Protein AF-0000000077169445 (afdb_homodimer)

Nearest PDB structures (foldseek):
  3zpv-assembly1_B  TM=7.182E-01  e=2.952E+00  Drosophila melanogaster
  5zkt-assembly1_A  TM=6.335E-01  e=4.683E+00  Oryza sativa Japonica Group
  7vp2-assembly1_B  TM=6.249E-01  e=5.462E+00  Arabidopsis thaliana
  7vp5-assembly1_B  TM=6.529E-01  e=5.899E+00  Arabidopsis thaliana
  3zpv-assembly1_B  TM=7.191E-01  e=3.119E+00  Drosophila melanogaster

Structure (mmCIF, N/CA/C/O backbone):
data_AF-0000000077169445-model_v1
#
loop_
_entity.id
_entity.type
_entity.pdbx_description
1 polymer 'Gsl0168 protein'
#
loop_
_atom_site.group_PDB
_atom_site.id
_atom_site.type_symbol
_atom_site.label_atom_id
_atom_site.label_alt_id
_atom_site.label_comp_id
_atom_site.label_asym_id
_atom_site.label_entity_id
_atom_site.label_seq_id
_atom_site.pdbx_PDB_ins_code
_atom_site.Cartn_x
_atom_site.Cartn_y
_atom_site.Cartn_z
_atom_site.occupancy
_atom_site.B_iso_or_equiv
_atom_site.auth_seq_id
_atom_site.auth_comp_id
_atom_site.auth_asym_id
_atom_site.auth_atom_id
_atom_site.pdbx_PDB_model_num
ATOM 1 N N . MET A 1 1 ? -7.648 -22.078 14.523 1 74.25 1 MET A N 1
ATOM 2 C CA . MET A 1 1 ? -7.141 -21.203 13.477 1 74.25 1 MET A CA 1
ATOM 3 C C . MET A 1 1 ? -7.703 -21.594 12.117 1 74.25 1 MET A C 1
ATOM 5 O O . MET A 1 1 ? -7.809 -22.781 11.797 1 74.25 1 MET A O 1
ATOM 9 N N . ARG A 1 2 ? -8.398 -20.625 11.5 1 84.62 2 ARG A N 1
ATOM 10 C CA . ARG A 1 2 ? -8.961 -20.953 10.195 1 84.62 2 ARG A CA 1
ATOM 11 C C . ARG A 1 2 ? -7.867 -21.312 9.195 1 84.62 2 ARG A C 1
ATOM 13 O O . ARG A 1 2 ? -6.797 -20.703 9.203 1 84.62 2 ARG A O 1
ATOM 20 N N . PRO A 1 3 ? -8.055 -22.344 8.461 1 90.94 3 PRO A N 1
ATOM 21 C CA . PRO A 1 3 ? -7.031 -22.859 7.547 1 90.94 3 PRO A CA 1
ATOM 22 C C . PRO A 1 3 ? -6.699 -21.891 6.418 1 90.94 3 PRO A C 1
ATOM 24 O O . PRO A 1 3 ? -7.547 -21.078 6.027 1 90.94 3 PRO A O 1
ATOM 27 N N . ALA A 1 4 ? -5.496 -22.094 5.898 1 93.69 4 ALA A N 1
ATOM 28 C CA . ALA A 1 4 ? -5.078 -21.344 4.719 1 93.69 4 ALA A CA 1
ATOM 29 C C . ALA A 1 4 ? -5.871 -21.766 3.484 1 93.69 4 ALA A C 1
ATOM 31 O O . ALA A 1 4 ? -6.387 -22.891 3.428 1 93.69 4 ALA A O 1
ATOM 32 N N . GLU A 1 5 ? -6.051 -20.844 2.578 1 97.25 5 GLU A N 1
ATOM 33 C CA . GLU A 1 5 ? -6.797 -21.094 1.347 1 97.25 5 GLU A CA 1
ATOM 34 C C . GLU A 1 5 ? -5.91 -20.906 0.119 1 97.25 5 GLU A C 1
ATOM 36 O O . GLU A 1 5 ? -5.07 -20 0.088 1 97.25 5 GLU A O 1
ATOM 41 N N . LYS A 1 6 ? -6.102 -21.75 -0.857 1 97.75 6 LYS A N 1
ATOM 42 C CA . LYS A 1 6 ? -5.379 -21.656 -2.121 1 97.75 6 LYS A CA 1
ATOM 43 C C . LYS A 1 6 ? -6.219 -20.938 -3.178 1 97.75 6 LYS A C 1
ATOM 45 O O . LYS A 1 6 ? -7.406 -21.234 -3.334 1 97.75 6 LYS A O 1
ATOM 50 N N . LEU A 1 7 ? -5.609 -19.922 -3.822 1 97 7 LEU A N 1
ATOM 51 C CA . LEU A 1 7 ? -6.281 -19.172 -4.879 1 97 7 LEU A CA 1
ATOM 52 C C . LEU A 1 7 ? -5.438 -19.156 -6.152 1 97 7 LEU A C 1
ATOM 54 O O . LEU A 1 7 ? -4.211 -19.047 -6.086 1 97 7 LEU A O 1
ATOM 58 N N . SER A 1 8 ? -6.137 -19.297 -7.27 1 97.94 8 SER A N 1
ATOM 59 C CA . SER A 1 8 ? -5.5 -19.109 -8.57 1 97.94 8 SER A CA 1
ATOM 60 C C . SER A 1 8 ? -5.781 -17.703 -9.117 1 97.94 8 SER A C 1
ATOM 62 O O . SER A 1 8 ? -6.938 -17.281 -9.188 1 97.94 8 SER A O 1
ATOM 64 N N . ILE A 1 9 ? -4.621 -17.031 -9.492 1 98.44 9 ILE A N 1
ATOM 65 C CA . ILE A 1 9 ? -4.805 -15.664 -9.961 1 98.44 9 ILE A CA 1
ATOM 66 C C . ILE A 1 9 ? -4.094 -15.484 -11.305 1 98.44 9 ILE A C 1
ATOM 68 O O . ILE A 1 9 ? -3.139 -16.203 -11.609 1 98.44 9 ILE A O 1
ATOM 72 N N . THR A 1 10 ? -4.66 -14.562 -12.047 1 98.5 10 THR A N 1
ATOM 73 C CA . THR A 1 10 ? -4.059 -14.172 -13.32 1 98.5 10 THR A CA 1
ATOM 74 C C . THR A 1 10 ? -3.445 -12.773 -13.219 1 98.5 10 THR A C 1
ATOM 76 O O . THR A 1 10 ? -4.109 -11.828 -12.797 1 98.5 10 THR A O 1
ATOM 79 N N . LEU A 1 11 ? -2.129 -12.727 -13.648 1 98.56 11 LEU A N 1
ATOM 80 C CA . LEU A 1 11 ? -1.399 -11.461 -13.562 1 98.56 11 LEU A CA 1
ATOM 81 C C . LEU A 1 11 ? -0.861 -11.047 -14.93 1 98.56 11 LEU A C 1
ATOM 83 O O . LEU A 1 11 ? -0.402 -11.898 -15.703 1 98.56 11 LEU A O 1
ATOM 87 N N . PRO A 1 12 ? -0.878 -9.703 -15.164 1 98.19 12 PRO A N 1
ATOM 88 C CA . PRO A 1 12 ? -0.085 -9.25 -16.312 1 98.19 12 PRO A CA 1
ATOM 89 C C . PRO A 1 12 ? 1.396 -9.594 -16.172 1 98.19 12 PRO A C 1
ATOM 91 O O . PRO A 1 12 ? 1.913 -9.695 -15.062 1 98.19 12 PRO A O 1
ATOM 94 N N . SER A 1 13 ? 2.074 -9.633 -17.266 1 97.44 13 SER A N 1
ATOM 95 C CA . SER A 1 13 ? 3.463 -10.078 -17.312 1 97.44 13 SER A CA 1
ATOM 96 C C . SER A 1 13 ? 4.363 -9.195 -16.453 1 97.44 13 SER A C 1
ATOM 98 O O . SER A 1 13 ? 5.285 -9.688 -15.805 1 97.44 13 SER A O 1
ATOM 100 N N . GLU A 1 14 ? 4.09 -7.914 -16.469 1 97.06 14 GLU A N 1
ATOM 101 C CA . GLU A 1 14 ? 4.91 -6.977 -15.703 1 97.06 14 GLU A CA 1
ATOM 102 C C . GLU A 1 14 ? 4.84 -7.27 -14.203 1 97.06 14 GLU A C 1
ATOM 104 O O . GLU A 1 14 ? 5.863 -7.246 -13.516 1 97.06 14 GLU A O 1
ATOM 109 N N . MET A 1 15 ? 3.688 -7.621 -13.75 1 98.5 15 MET A N 1
ATOM 110 C CA . MET A 1 15 ? 3.508 -7.922 -12.328 1 98.5 15 MET A CA 1
ATOM 111 C C . MET A 1 15 ? 4.121 -9.273 -11.977 1 98.5 15 MET A C 1
ATOM 113 O O . MET A 1 15 ? 4.73 -9.422 -10.922 1 98.5 15 MET A O 1
ATOM 117 N N . ALA A 1 16 ? 3.955 -10.219 -12.883 1 98.38 16 ALA A N 1
ATOM 118 C CA . ALA A 1 16 ? 4.566 -11.531 -12.672 1 98.38 16 ALA A CA 1
ATOM 119 C C . ALA A 1 16 ? 6.086 -11.422 -12.617 1 98.38 16 ALA A C 1
ATOM 121 O O . ALA A 1 16 ? 6.73 -12.062 -11.781 1 98.38 16 ALA A O 1
ATOM 122 N N . ASP A 1 17 ? 6.613 -10.57 -13.484 1 97.88 17 ASP A N 1
ATOM 123 C CA . ASP A 1 17 ? 8.055 -10.352 -13.516 1 97.88 17 ASP A CA 1
ATOM 124 C C . ASP A 1 17 ? 8.539 -9.695 -12.219 1 97.88 17 ASP A C 1
ATOM 126 O O . ASP A 1 17 ? 9.594 -10.055 -11.695 1 97.88 17 ASP A O 1
ATOM 130 N N . PHE A 1 18 ? 7.754 -8.742 -11.789 1 98.44 18 PHE A N 1
ATOM 131 C CA . PHE A 1 18 ? 8.062 -8.07 -10.531 1 98.44 18 PHE A CA 1
ATOM 132 C C . PHE A 1 18 ? 8.156 -9.078 -9.391 1 98.44 18 PHE A C 1
ATOM 134 O O . PHE A 1 18 ? 9.141 -9.094 -8.648 1 98.44 18 PHE A O 1
ATOM 141 N N . ILE A 1 19 ? 7.211 -10 -9.273 1 98.69 19 ILE A N 1
ATOM 142 C CA . ILE A 1 19 ? 7.184 -11.031 -8.234 1 98.69 19 ILE A CA 1
ATOM 143 C C . ILE A 1 19 ? 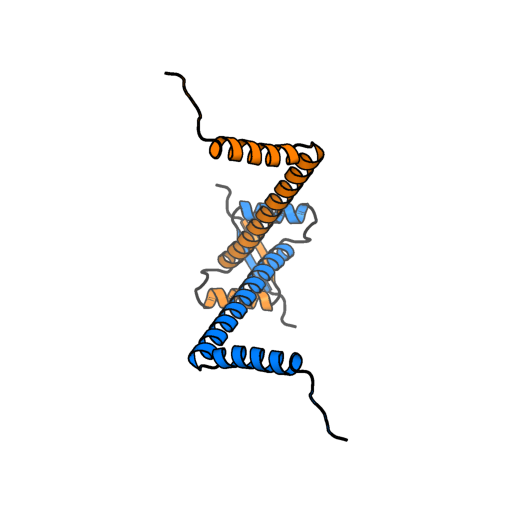8.383 -11.961 -8.398 1 98.69 19 ILE A C 1
ATOM 145 O O . ILE A 1 19 ? 9.094 -12.234 -7.43 1 98.69 19 ILE A O 1
ATOM 149 N N . ARG A 1 20 ? 8.641 -12.383 -9.625 1 98 20 ARG A N 1
ATOM 150 C CA . ARG A 1 20 ? 9.742 -13.297 -9.906 1 98 20 ARG A CA 1
ATOM 151 C C . ARG A 1 20 ? 11.078 -12.688 -9.484 1 98 20 ARG A C 1
ATOM 153 O O . ARG A 1 20 ? 11.906 -13.367 -8.867 1 98 20 ARG A O 1
ATOM 160 N N . GLN A 1 21 ? 11.242 -11.461 -9.828 1 98.06 21 GLN A N 1
ATOM 161 C CA . GLN A 1 21 ? 12.477 -10.766 -9.477 1 98.06 21 GLN A CA 1
ATOM 162 C C . GLN A 1 21 ? 12.68 -10.727 -7.965 1 98.06 21 GLN A C 1
ATOM 164 O O . GLN A 1 21 ? 13.789 -10.945 -7.473 1 98.06 21 GLN A O 1
ATOM 169 N N . LYS A 1 22 ? 11.633 -10.484 -7.246 1 98.06 22 LYS A N 1
ATOM 170 C CA . LYS A 1 22 ? 11.695 -10.391 -5.793 1 98.06 22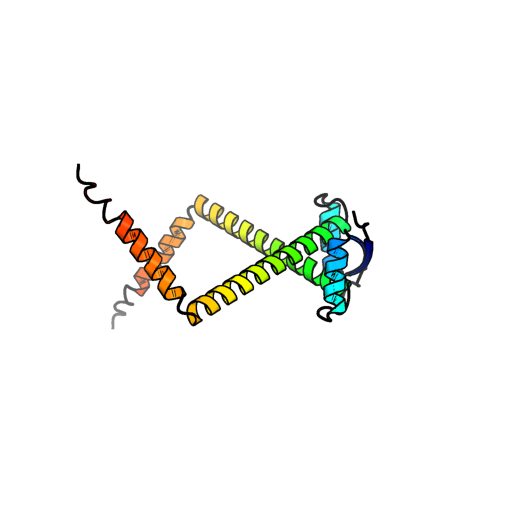 LYS A CA 1
ATOM 171 C C . LYS A 1 22 ? 11.984 -11.75 -5.164 1 98.06 22 LYS A C 1
ATOM 173 O O . LYS A 1 22 ? 12.711 -11.844 -4.172 1 98.06 22 LYS A O 1
ATOM 178 N N . VAL A 1 23 ? 11.461 -12.812 -5.719 1 98.31 23 VAL A N 1
ATOM 179 C CA . VAL A 1 23 ? 11.672 -14.164 -5.211 1 98.31 23 VAL A CA 1
ATOM 180 C C . VAL A 1 23 ? 13.078 -14.641 -5.566 1 98.31 23 VAL A C 1
ATOM 182 O O . VAL A 1 23 ? 13.797 -15.172 -4.715 1 98.31 23 VAL A O 1
ATOM 185 N N . ASP A 1 24 ? 13.5 -14.336 -6.832 1 98 24 ASP A N 1
ATOM 186 C CA . ASP A 1 24 ? 14.812 -14.75 -7.309 1 98 24 ASP A CA 1
ATOM 187 C C . ASP A 1 24 ? 15.93 -14.055 -6.531 1 98 24 ASP A C 1
ATOM 189 O O .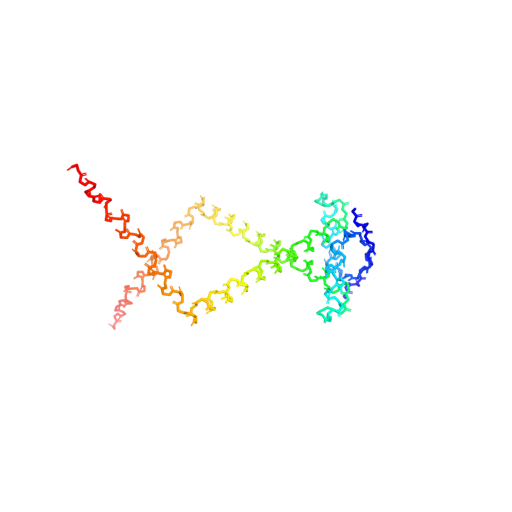 ASP A 1 24 ? 17 -14.617 -6.328 1 98 24 ASP A O 1
ATOM 193 N N . SER A 1 25 ? 15.633 -12.867 -6.102 1 97.31 25 SER A N 1
ATOM 194 C CA . SER A 1 25 ? 16.625 -12.109 -5.348 1 97.31 25 SER A CA 1
ATOM 195 C C . SER A 1 25 ? 16.734 -12.617 -3.916 1 97.31 25 SER A C 1
ATOM 197 O O . SER A 1 25 ? 17.688 -12.273 -3.203 1 97.31 25 SER A O 1
ATOM 199 N N . GLY A 1 26 ? 15.75 -13.391 -3.484 1 97.62 26 GLY A N 1
ATOM 200 C CA . GLY A 1 26 ? 15.734 -13.914 -2.127 1 97.62 26 GLY A CA 1
ATOM 201 C C . GLY A 1 26 ? 15.047 -12.992 -1.14 1 97.62 26 GLY A C 1
ATOM 202 O O . GLY A 1 26 ? 14.992 -13.281 0.057 1 97.62 26 GLY A O 1
ATOM 203 N N . LEU A 1 27 ? 14.453 -11.875 -1.605 1 96.75 27 LEU A N 1
ATOM 204 C CA . LEU A 1 27 ? 13.758 -10.938 -0.727 1 96.75 27 LEU A CA 1
ATOM 205 C C . LEU A 1 27 ? 12.484 -11.562 -0.17 1 96.75 27 LEU A C 1
ATOM 207 O O . LEU A 1 27 ? 12.078 -11.258 0.953 1 96.75 27 LEU A O 1
ATOM 211 N N . TYR A 1 28 ? 11.914 -12.406 -0.983 1 98.25 28 TYR A N 1
ATOM 212 C CA . TYR A 1 28 ? 10.75 -13.188 -0.573 1 98.25 28 TYR A CA 1
ATOM 213 C C . TYR A 1 28 ? 10.969 -14.664 -0.85 1 98.25 28 TYR A C 1
ATOM 215 O O . TYR A 1 28 ? 11.594 -15.039 -1.844 1 98.25 28 TYR A O 1
ATOM 223 N N . ALA A 1 29 ? 10.43 -15.5 -0.077 1 98 29 ALA A N 1
ATOM 224 C CA . ALA A 1 29 ? 10.633 -16.938 -0.181 1 98 29 ALA A CA 1
ATOM 225 C C . ALA A 1 29 ? 9.727 -17.547 -1.248 1 98 29 ALA A C 1
ATOM 227 O O . ALA A 1 29 ? 9.969 -18.656 -1.721 1 98 29 ALA A O 1
ATOM 228 N N . SER A 1 30 ? 8.57 -16.797 -1.548 1 98.25 30 SER A N 1
ATOM 229 C CA . SER A 1 30 ? 7.605 -17.391 -2.471 1 98.25 30 SER A CA 1
ATOM 230 C C . SER A 1 30 ? 6.711 -16.328 -3.09 1 98.25 30 SER A C 1
ATOM 232 O O . SER A 1 30 ? 6.641 -15.203 -2.592 1 98.25 30 SER A O 1
ATOM 234 N N . ASN A 1 31 ? 6.02 -16.672 -4.059 1 98 31 ASN A N 1
ATOM 235 C CA . ASN A 1 31 ? 4.992 -15.836 -4.672 1 98 31 ASN A CA 1
ATOM 236 C C . ASN A 1 31 ? 3.898 -15.469 -3.674 1 98 31 ASN A C 1
ATOM 238 O O . ASN A 1 31 ? 3.447 -14.32 -3.635 1 98 31 ASN A O 1
ATOM 242 N N . SER A 1 32 ? 3.553 -16.422 -2.859 1 98.62 32 SER A N 1
ATOM 243 C CA . SER A 1 32 ? 2.518 -16.188 -1.857 1 98.62 32 SER A CA 1
ATOM 244 C C . SER A 1 32 ? 2.967 -15.156 -0.829 1 98.62 32 SER A C 1
ATOM 246 O O . SER A 1 32 ? 2.168 -14.328 -0.381 1 98.62 32 SER A O 1
ATOM 248 N N . GLU A 1 33 ? 4.223 -15.18 -0.538 1 98.69 33 GLU A N 1
ATOM 249 C CA . GLU A 1 33 ? 4.738 -14.273 0.481 1 98.69 33 GLU A CA 1
ATOM 250 C C . GLU A 1 33 ? 4.641 -12.82 0.024 1 98.69 33 GLU A C 1
ATOM 252 O O . GLU A 1 33 ? 4.18 -11.953 0.775 1 98.69 33 GLU A O 1
ATOM 257 N N . ILE A 1 34 ? 5 -12.57 -1.13 1 98.75 34 ILE A N 1
ATOM 258 C CA . ILE A 1 34 ? 4.973 -11.203 -1.638 1 98.75 34 ILE A CA 1
ATOM 259 C C . ILE A 1 34 ? 3.525 -10.75 -1.812 1 98.75 34 ILE A C 1
ATOM 261 O O . ILE A 1 34 ? 3.191 -9.602 -1.514 1 98.75 34 ILE A O 1
ATOM 265 N N . ILE A 1 35 ? 2.615 -11.57 -2.252 1 98.81 35 ILE A N 1
ATOM 266 C CA . ILE A 1 35 ? 1.211 -11.227 -2.445 1 98.81 35 ILE A CA 1
ATOM 267 C C . ILE A 1 35 ? 0.552 -10.961 -1.093 1 98.81 35 ILE A C 1
ATOM 269 O O . ILE A 1 35 ? -0.244 -10.031 -0.953 1 98.81 35 ILE A O 1
ATOM 273 N N . ARG A 1 36 ? 0.951 -11.789 -0.085 1 98.81 36 ARG A N 1
ATOM 274 C CA . ARG A 1 36 ? 0.44 -11.539 1.259 1 98.81 36 ARG A CA 1
ATOM 275 C C . ARG A 1 36 ? 0.888 -10.172 1.771 1 98.81 36 ARG A C 1
ATOM 277 O O . ARG A 1 36 ? 0.114 -9.461 2.412 1 98.81 36 ARG A O 1
ATOM 284 N N . GLU A 1 37 ? 2.064 -9.797 1.42 1 98.81 37 GLU A N 1
ATOM 285 C CA . GLU A 1 37 ? 2.551 -8.477 1.825 1 98.81 37 GLU A CA 1
ATOM 286 C C . GLU A 1 37 ? 1.789 -7.363 1.114 1 98.81 37 GLU A C 1
ATOM 288 O O . GLU A 1 37 ? 1.417 -6.367 1.735 1 98.81 37 GLU A O 1
ATOM 293 N N . ALA A 1 38 ? 1.543 -7.527 -0.151 1 98.88 38 ALA A N 1
ATOM 294 C CA . ALA A 1 38 ? 0.779 -6.535 -0.907 1 98.88 38 ALA A CA 1
ATOM 295 C C . ALA A 1 38 ? -0.627 -6.375 -0.336 1 98.88 38 ALA A C 1
ATOM 297 O O . ALA A 1 38 ? -1.105 -5.254 -0.153 1 98.88 38 ALA A O 1
ATOM 298 N N . LEU A 1 39 ? -1.216 -7.504 0.013 1 98.88 39 LEU A N 1
ATOM 299 C CA . LEU A 1 39 ? -2.568 -7.488 0.559 1 98.88 39 LEU A CA 1
ATOM 300 C C . LEU A 1 39 ? -2.584 -6.879 1.956 1 98.88 39 LEU A C 1
ATOM 302 O O . LEU A 1 39 ? -3.512 -6.148 2.311 1 98.88 39 LEU A O 1
ATOM 306 N N . ARG A 1 40 ? -1.582 -7.211 2.721 1 98.69 40 ARG A N 1
ATOM 307 C CA . ARG A 1 40 ? -1.481 -6.602 4.043 1 98.69 40 ARG A CA 1
ATOM 308 C C . ARG A 1 40 ? -1.402 -5.082 3.943 1 98.69 40 ARG A C 1
ATOM 310 O O . ARG A 1 40 ? -2.076 -4.371 4.691 1 98.69 40 ARG A O 1
ATOM 317 N N . GLY A 1 41 ? -0.635 -4.664 3.016 1 98.56 41 GLY A N 1
ATOM 318 C CA . GLY A 1 41 ? -0.557 -3.229 2.789 1 98.56 41 GLY A CA 1
ATOM 319 C C . GLY A 1 41 ? -1.887 -2.611 2.396 1 98.56 41 GLY A C 1
ATOM 320 O O . GLY A 1 41 ? -2.256 -1.548 2.898 1 98.56 41 GLY A O 1
ATOM 321 N N . MET A 1 42 ? -2.596 -3.217 1.542 1 98.69 42 MET A N 1
ATOM 322 C CA . MET A 1 42 ? -3.91 -2.742 1.121 1 98.69 42 MET A CA 1
ATOM 323 C C . MET A 1 42 ? -4.879 -2.707 2.297 1 98.69 42 MET A C 1
ATOM 325 O O . MET A 1 42 ? -5.602 -1.726 2.486 1 98.69 42 MET A O 1
ATOM 329 N N . MET A 1 43 ? -4.879 -3.762 3.092 1 98.62 43 MET A N 1
ATOM 330 C CA . MET A 1 43 ? -5.77 -3.859 4.242 1 98.62 43 MET A CA 1
ATOM 331 C C . MET A 1 43 ? -5.449 -2.785 5.277 1 98.62 43 MET A C 1
ATOM 333 O O . MET A 1 43 ? -6.355 -2.172 5.844 1 98.62 43 MET A O 1
ATOM 337 N N . GLU A 1 44 ? -4.207 -2.572 5.504 1 98.06 44 GLU A N 1
ATOM 338 C CA . GLU A 1 44 ? -3.785 -1.547 6.449 1 98.06 44 GLU A CA 1
ATOM 339 C C . GLU A 1 44 ? -4.215 -0.157 5.988 1 98.06 44 GLU A C 1
ATOM 341 O O . GLU A 1 44 ? -4.703 0.646 6.785 1 98.06 44 GLU A O 1
ATOM 346 N N . ARG A 1 45 ? -4.051 0.112 4.734 1 97.12 45 ARG A N 1
ATOM 347 C CA . ARG A 1 45 ? -4.461 1.398 4.18 1 97.12 45 ARG A CA 1
ATOM 348 C C . ARG A 1 45 ? -5.965 1.603 4.324 1 97.12 45 ARG A C 1
ATOM 350 O O . ARG A 1 45 ? -6.414 2.684 4.715 1 97.12 45 ARG A O 1
ATOM 357 N N . GLU A 1 46 ? -6.695 0.588 4.008 1 96.94 46 GLU A N 1
ATOM 358 C CA . GLU A 1 46 ? -8.148 0.681 4.141 1 96.94 46 GLU A CA 1
ATOM 359 C C . GLU A 1 46 ? -8.555 0.954 5.586 1 96.94 46 GLU A C 1
ATOM 361 O O . GLU A 1 46 ? -9.445 1.765 5.844 1 96.94 46 GLU A O 1
ATOM 366 N N . ARG A 1 47 ? -7.926 0.32 6.516 1 97.5 47 ARG A N 1
ATOM 367 C CA . ARG A 1 47 ? -8.227 0.516 7.93 1 97.5 47 ARG A CA 1
ATOM 368 C C . ARG A 1 47 ? -7.91 1.943 8.367 1 97.5 47 ARG A C 1
ATOM 370 O O . ARG A 1 47 ? -8.68 2.559 9.102 1 97.5 47 ARG A O 1
ATOM 377 N N . ARG A 1 48 ? -6.793 2.445 7.883 1 97.5 48 ARG A N 1
ATOM 378 C CA . ARG A 1 48 ? -6.398 3.812 8.203 1 97.5 48 ARG A CA 1
ATOM 379 C C . ARG A 1 48 ? -7.414 4.816 7.672 1 97.5 48 ARG A C 1
ATOM 381 O O . ARG A 1 48 ? -7.785 5.762 8.367 1 97.5 48 ARG A O 1
ATOM 388 N N . LEU A 1 49 ? -7.852 4.605 6.441 1 96.69 49 LEU A N 1
ATOM 389 C CA . LEU A 1 49 ? -8.836 5.5 5.84 1 96.69 49 LEU A CA 1
ATOM 390 C C . LEU A 1 49 ? -10.156 5.445 6.594 1 96.69 49 LEU A C 1
ATOM 392 O O . LEU A 1 49 ? -10.805 6.473 6.793 1 96.69 49 LEU A O 1
ATOM 396 N N . GLU A 1 50 ? -10.523 4.27 7.008 1 96.38 50 GLU A N 1
ATOM 397 C CA . GLU A 1 50 ? -11.75 4.113 7.773 1 96.38 50 GLU A CA 1
ATOM 398 C C . GLU A 1 50 ? -11.664 4.836 9.117 1 96.38 50 GLU A C 1
ATOM 400 O O . GLU A 1 50 ? -12.633 5.457 9.555 1 96.38 50 GLU A O 1
ATOM 405 N N . ARG A 1 51 ? -10.539 4.688 9.695 1 97.25 51 ARG A N 1
ATOM 406 C CA . ARG A 1 51 ? -10.328 5.367 10.977 1 97.25 51 ARG A CA 1
ATOM 407 C C . ARG A 1 51 ? -10.398 6.879 10.805 1 97.25 51 ARG A C 1
ATOM 409 O O . ARG A 1 51 ? -10.977 7.578 11.641 1 97.25 51 ARG A O 1
ATOM 416 N N . LEU A 1 52 ? -9.844 7.375 9.758 1 96.5 52 LEU A N 1
ATOM 417 C CA . LEU A 1 52 ? -9.867 8.805 9.469 1 96.5 52 LEU A CA 1
ATOM 418 C C . LEU A 1 52 ? -11.289 9.273 9.188 1 96.5 52 LEU A C 1
ATOM 420 O O . LEU A 1 52 ? -11.711 10.32 9.68 1 96.5 52 LEU A O 1
ATOM 424 N N . ASP A 1 53 ? -11.961 8.516 8.398 1 96.06 53 ASP A N 1
ATOM 425 C CA . ASP A 1 53 ? -13.352 8.844 8.094 1 96.06 53 ASP A CA 1
ATOM 426 C C . ASP A 1 53 ? -14.195 8.891 9.367 1 96.06 53 ASP A C 1
ATOM 428 O O . ASP A 1 53 ? -15.008 9.805 9.539 1 96.06 53 ASP A O 1
ATOM 432 N N . THR A 1 54 ? -13.977 7.965 10.219 1 97.12 54 THR A N 1
ATOM 433 C CA . THR A 1 54 ? -14.711 7.895 11.477 1 97.12 54 THR A CA 1
ATOM 434 C C . THR A 1 54 ? -14.375 9.094 12.367 1 97.12 54 THR A C 1
ATOM 436 O O . THR A 1 54 ? -15.266 9.672 12.992 1 97.12 54 THR A O 1
ATOM 439 N N . ALA A 1 55 ? -13.086 9.438 12.375 1 94.06 55 ALA A N 1
ATOM 440 C CA . ALA A 1 55 ? -12.648 10.578 13.172 1 94.06 55 ALA A CA 1
ATOM 441 C C . ALA A 1 55 ? -13.266 11.875 12.664 1 94.06 55 ALA A C 1
ATOM 443 O O . ALA A 1 55 ? -13.703 12.719 13.453 1 94.06 55 ALA A O 1
ATOM 444 N N . ILE A 1 56 ? -13.281 11.977 11.375 1 93.75 56 ILE A N 1
ATOM 445 C CA . ILE A 1 56 ? -13.883 13.156 10.75 1 93.75 56 ILE A CA 1
ATOM 446 C C . ILE A 1 56 ? -15.367 13.211 11.078 1 93.75 56 ILE A C 1
ATOM 448 O O . ILE A 1 56 ? -15.883 14.258 11.469 1 93.75 56 ILE A O 1
ATOM 452 N N . ALA A 1 57 ? -16.109 12.141 10.938 1 94.31 57 ALA A N 1
ATOM 453 C CA . ALA A 1 57 ? -17.531 12.055 11.242 1 94.31 57 ALA A CA 1
ATOM 454 C C . ALA A 1 57 ? -17.812 12.422 12.695 1 94.31 57 ALA A C 1
ATOM 456 O O . ALA A 1 57 ? -18.75 13.156 12.992 1 94.31 57 ALA A O 1
ATOM 457 N N . ARG A 1 58 ? -16.938 11.961 13.539 1 93.25 58 ARG A N 1
ATOM 458 C CA . ARG A 1 58 ? -17.078 12.281 14.953 1 93.25 58 ARG A CA 1
ATOM 459 C C . ARG A 1 58 ? -16.844 13.766 15.211 1 93.25 58 ARG A C 1
ATOM 461 O O . ARG A 1 58 ? -17.578 14.391 15.977 1 93.25 58 ARG A O 1
ATOM 468 N N . GLY A 1 59 ? -15.867 14.273 14.641 1 87.12 59 GLY A N 1
ATOM 469 C CA . GLY A 1 59 ? -15.586 15.695 14.766 1 87.12 59 GLY A CA 1
ATOM 470 C C . GLY A 1 59 ? -16.719 16.578 14.273 1 87.12 59 GLY A C 1
ATOM 471 O O . GLY A 1 59 ? -17.094 17.547 14.93 1 87.12 59 GLY A O 1
ATOM 472 N N . LEU A 1 60 ? -17.25 16.234 13.141 1 90.94 60 LEU A N 1
ATOM 473 C CA . LEU A 1 60 ? -18.375 16.969 12.57 1 90.94 60 LEU A CA 1
ATOM 474 C C . LEU A 1 60 ? -19.609 16.859 13.469 1 90.94 60 LEU A C 1
ATOM 476 O O . LEU A 1 60 ? -20.297 17.859 13.695 1 90.94 60 LEU A O 1
ATOM 480 N N . ALA A 1 61 ? -19.891 15.68 13.969 1 91.38 61 ALA A N 1
ATOM 481 C CA . ALA A 1 61 ? -21 15.477 14.891 1 91.38 61 ALA A CA 1
ATOM 482 C C . ALA A 1 61 ? -20.828 16.297 16.156 1 91.38 61 ALA A C 1
ATOM 484 O O . ALA A 1 61 ? -21.781 16.891 16.672 1 91.38 61 ALA A O 1
ATOM 485 N N . ASP A 1 62 ? -19.594 16.328 16.625 1 87.69 62 ASP A N 1
ATOM 486 C CA . ASP A 1 62 ? -19.297 17.109 17.828 1 87.69 62 ASP A CA 1
ATOM 487 C C . ASP A 1 62 ? -19.469 18.609 17.578 1 87.69 62 ASP A C 1
ATOM 489 O O . ASP A 1 62 ? -19.984 19.328 18.422 1 87.69 62 ASP A O 1
ATOM 493 N N . ALA A 1 63 ? -19.094 19.109 16.438 1 87.19 63 ALA A N 1
ATOM 494 C CA . ALA A 1 63 ? -19.266 20.516 16.062 1 87.19 63 ALA A CA 1
ATOM 495 C C . ALA A 1 63 ? -20.734 20.875 15.945 1 87.19 63 ALA A C 1
ATOM 497 O O . ALA A 1 63 ? -21.156 21.938 16.438 1 87.19 63 ALA A O 1
ATOM 498 N N . GLU A 1 64 ? -21.469 20.047 15.344 1 89.69 64 GLU A N 1
ATOM 499 C CA . GLU A 1 64 ? -22.906 20.266 15.172 1 89.69 64 GLU A CA 1
ATOM 500 C C . GLU A 1 64 ? -23.625 20.281 16.516 1 89.69 64 GLU A C 1
ATOM 502 O O . GLU A 1 64 ? -24.578 21.031 16.703 1 89.69 64 GLU A O 1
ATOM 507 N N . ALA A 1 65 ? -23.125 19.531 17.391 1 89.75 65 ALA A N 1
ATOM 508 C CA . ALA A 1 65 ? -23.719 19.422 18.719 1 89.75 65 ALA A CA 1
ATOM 509 C C . ALA A 1 65 ? -23.203 20.516 19.641 1 89.75 65 ALA A C 1
ATOM 511 O O . ALA A 1 65 ? -23.641 20.641 20.781 1 89.75 65 ALA A O 1
ATOM 512 N N . GLY A 1 66 ? -22.391 21.453 19.109 1 79.75 66 GLY A N 1
ATOM 513 C CA . GLY A 1 66 ? -21.828 22.516 19.906 1 79.75 66 GLY A CA 1
ATOM 514 C C . GLY A 1 66 ? -20.766 22.062 20.875 1 79.75 66 GLY A C 1
ATOM 515 O O . GLY A 1 66 ? -20.422 22.766 21.828 1 79.75 66 GLY A O 1
ATOM 516 N N . ARG A 1 67 ? -20.453 20.906 20.75 1 71.62 67 ARG A N 1
ATOM 517 C CA . ARG A 1 67 ? -19.484 20.344 21.672 1 71.62 67 ARG A CA 1
ATOM 518 C C . ARG A 1 67 ? -18.062 20.734 21.297 1 71.62 67 ARG A C 1
ATOM 520 O O . ARG A 1 67 ? -17.141 20.672 22.125 1 71.62 67 ARG A O 1
ATOM 527 N N . VAL A 1 68 ? -17.875 21.156 20.078 1 65.25 68 VAL A N 1
ATOM 528 C CA . VAL A 1 68 ? -16.547 21.578 19.672 1 65.25 68 VAL A CA 1
ATOM 529 C C . VAL A 1 68 ? -16.156 22.844 20.438 1 65.25 68 VAL A C 1
ATOM 531 O O . VAL A 1 68 ? -14.992 23 20.844 1 65.25 68 VAL A O 1
ATOM 534 N N . GLN A 1 69 ? -17.078 23.75 20.656 1 62.97 69 GLN A N 1
ATOM 535 C CA . GLN A 1 69 ? -16.844 24.938 21.484 1 62.97 69 GLN A CA 1
ATOM 536 C C . GLN A 1 69 ? -16.469 24.547 22.906 1 62.97 69 GLN A C 1
ATOM 538 O O . GLN A 1 69 ? -15.648 25.219 23.547 1 62.97 69 GLN A O 1
ATOM 543 N N . ASP A 1 70 ? -17 23.484 23.203 1 60.16 70 ASP A N 1
ATOM 544 C CA . ASP A 1 70 ? -16.766 23.125 24.594 1 60.16 70 ASP A CA 1
ATOM 545 C C . ASP A 1 70 ? -15.359 22.578 24.797 1 60.16 70 ASP A C 1
ATOM 547 O O . ASP A 1 70 ? -14.727 22.859 25.828 1 60.16 70 ASP A O 1
ATOM 551 N N . ILE A 1 71 ? -14.852 22.047 23.766 1 61.41 71 ILE A N 1
ATOM 552 C CA . ILE A 1 71 ? -13.5 21.516 23.891 1 61.41 71 ILE A CA 1
ATOM 553 C C . ILE A 1 71 ? -12.5 22.672 23.906 1 61.41 71 ILE A C 1
ATOM 555 O O . ILE A 1 71 ? -11.547 22.672 24.688 1 61.41 71 ILE A O 1
ATOM 559 N N . ASP A 1 72 ? -12.695 23.547 23.078 1 60.44 72 ASP A N 1
ATOM 560 C CA . ASP A 1 72 ? -11.859 24.75 23.094 1 60.44 72 ASP A CA 1
ATOM 561 C C . ASP A 1 72 ? -12.023 25.516 24.406 1 60.44 72 ASP A C 1
ATOM 563 O O . ASP A 1 72 ? -11.055 26.016 24.969 1 60.44 72 ASP A O 1
ATOM 567 N N . GLN A 1 73 ? -13.195 25.547 24.812 1 62.34 73 GLN A N 1
ATOM 568 C CA . GLN A 1 73 ? -13.469 26.172 26.109 1 62.34 73 GLN A CA 1
ATOM 569 C C . GLN A 1 73 ? -12.859 25.359 27.234 1 62.34 73 GLN A C 1
ATOM 571 O O . GLN A 1 73 ? -12.289 25.922 28.172 1 62.34 73 GLN A O 1
ATOM 576 N N . MET A 1 74 ? -12.969 24.109 27.094 1 61.56 74 MET A N 1
ATOM 577 C CA . MET A 1 74 ? -12.383 23.281 28.125 1 61.56 74 MET A CA 1
ATOM 578 C C . MET A 1 74 ? -10.859 23.375 28.125 1 61.56 74 MET A C 1
ATOM 580 O O . MET A 1 74 ? -10.227 23.422 29.172 1 61.56 74 MET A O 1
ATOM 584 N N . ARG A 1 75 ? -10.359 23.438 26.969 1 62.66 75 ARG A N 1
ATOM 585 C CA . ARG A 1 75 ? -8.914 23.609 26.844 1 62.66 75 ARG A CA 1
ATOM 586 C C . ARG A 1 75 ? -8.477 24.969 27.391 1 62.66 75 ARG A C 1
ATOM 588 O O . ARG A 1 75 ? -7.48 25.062 28.109 1 62.66 75 ARG A O 1
ATOM 595 N N . THR A 1 76 ? -9.148 25.984 27.172 1 62.78 76 THR A N 1
ATOM 596 C CA . THR A 1 76 ? -8.898 27.312 27.703 1 62.78 76 THR A CA 1
ATOM 597 C C . THR A 1 76 ? -9.062 27.312 29.234 1 62.78 76 THR A C 1
ATOM 599 O O . THR A 1 76 ? -8.242 27.875 29.953 1 62.78 76 THR A O 1
ATOM 602 N N . GLU A 1 77 ? -10.078 26.703 29.75 1 60.62 77 GLU A N 1
ATOM 603 C CA . GLU A 1 77 ? -10.336 26.688 31.188 1 60.62 77 GLU A CA 1
ATOM 604 C C . GLU A 1 77 ? -9.273 25.875 31.938 1 60.62 77 GLU A C 1
ATOM 606 O O . GLU A 1 77 ? -8.844 26.266 33.031 1 60.62 77 GLU A O 1
ATOM 611 N N . LEU A 1 78 ? -8.836 24.906 31.297 1 64.25 78 LEU A N 1
ATOM 612 C CA . LEU A 1 78 ? -7.797 24.094 31.906 1 64.25 78 LEU A CA 1
ATOM 613 C C . LEU A 1 78 ? -6.453 24.812 31.875 1 64.25 78 LEU A C 1
ATOM 615 O O . LEU A 1 78 ? -5.699 24.75 32.844 1 64.25 78 LEU A O 1
ATOM 619 N N . ARG A 1 79 ? -6.215 25.438 30.812 1 61.59 79 ARG A N 1
ATOM 620 C CA . ARG A 1 79 ? -5.012 26.25 30.719 1 61.59 79 ARG A CA 1
ATOM 621 C C . ARG A 1 79 ? -5.035 27.391 31.734 1 61.59 79 ARG A C 1
ATOM 623 O O . ARG A 1 79 ? -4.031 27.672 32.375 1 61.59 79 ARG A O 1
ATOM 630 N N . ASP A 1 80 ? -6.129 28.062 31.906 1 60.84 80 ASP A N 1
ATOM 631 C CA . ASP A 1 80 ? -6.305 29.125 32.875 1 60.84 80 ASP A CA 1
ATOM 632 C C . ASP A 1 80 ? -6.18 28.594 34.312 1 60.84 80 ASP A C 1
ATOM 634 O O . ASP A 1 80 ? -5.664 29.266 35.188 1 60.84 80 ASP A O 1
ATOM 638 N N . SER A 1 81 ? -6.625 27.438 34.531 1 59.22 81 SER A N 1
ATOM 639 C CA . SER A 1 81 ? -6.512 26.844 35.844 1 59.22 81 SER A CA 1
ATOM 640 C C . SER A 1 81 ? -5.066 26.469 36.156 1 59.22 81 SER A C 1
ATOM 642 O O . SER A 1 81 ? -4.641 26.547 37.312 1 59.22 81 SER A O 1
ATOM 644 N N . PHE A 1 82 ? -4.422 26.094 35.062 1 57.69 82 PHE A N 1
ATOM 645 C CA . PHE A 1 82 ? -3.02 25.75 35.25 1 57.69 82 PHE A CA 1
ATOM 646 C C . PHE A 1 82 ? -2.146 27 35.25 1 57.69 82 PHE A C 1
ATOM 648 O O . PHE A 1 82 ? -1.109 27.031 35.938 1 57.69 82 PHE A O 1
ATOM 655 N N . THR A 1 83 ? -2.455 27.875 34.5 1 57.88 83 THR A N 1
ATOM 656 C CA . THR A 1 83 ? -1.711 29.125 34.5 1 57.88 83 THR A CA 1
ATOM 657 C C . THR A 1 83 ? -2.09 29.984 35.688 1 57.88 83 THR A C 1
ATOM 659 O O . THR A 1 83 ? -1.261 30.734 36.219 1 57.88 83 THR A O 1
ATOM 662 N N . ASN A 1 84 ? -3.371 29.922 36.031 1 52.25 84 ASN A N 1
ATOM 663 C CA . ASN A 1 84 ? -3.74 30.609 37.281 1 52.25 84 ASN A CA 1
ATOM 664 C C . ASN A 1 84 ? -3.434 29.766 38.5 1 52.25 84 ASN A C 1
ATOM 666 O O . ASN A 1 84 ? -3.787 28.578 38.562 1 52.25 84 ASN A O 1
ATOM 670 N N . GLY A 1 85 ? -2.172 29.625 38.938 1 45.44 85 GLY A N 1
ATOM 671 C CA . GLY A 1 85 ? -1.633 28.984 40.125 1 45.44 85 GLY A CA 1
ATOM 672 C C . GLY A 1 85 ? -2.699 28.625 41.156 1 45.44 85 GLY A C 1
ATOM 673 O O . GLY A 1 85 ? -3.775 29.234 41.188 1 45.44 85 GLY A O 1
ATOM 674 N N . PRO A 1 86 ? -2.844 27.266 41.625 1 44.66 86 PRO A N 1
ATOM 675 C CA . PRO A 1 86 ? -3.721 27.047 42.781 1 44.66 86 PRO A CA 1
ATOM 676 C C . PRO A 1 86 ? -3.738 28.234 43.75 1 44.66 86 PRO A C 1
ATOM 678 O O . PRO A 1 86 ? -2.688 28.656 44.25 1 44.66 86 PRO A O 1
ATOM 681 N N . GLU A 1 87 ? -4.387 29.25 43.594 1 40.62 87 GLU A N 1
ATOM 682 C CA . GLU A 1 87 ? -4.465 30.141 44.75 1 40.62 87 GLU A CA 1
ATOM 683 C C . GLU A 1 87 ? -4.508 29.359 46.062 1 40.62 87 GLU A C 1
ATOM 685 O O . GLU A 1 87 ? -4.812 28.172 46.062 1 40.62 87 GLU A O 1
ATOM 690 N N . HIS A 1 88 ? -4.547 30.078 47.406 1 41.84 88 HIS A N 1
ATOM 691 C CA . HIS A 1 88 ? -4.305 29.969 48.844 1 41.84 88 HIS A CA 1
ATOM 692 C C . HIS A 1 88 ? -5.277 28.984 49.469 1 41.84 88 HIS A C 1
ATOM 694 O O . HIS A 1 88 ? -6.492 29.156 49.375 1 41.84 88 HIS A O 1
ATOM 700 N N . PHE A 1 89 ? -5.141 27.656 49.344 1 36.16 89 PHE A N 1
ATOM 701 C CA . PHE A 1 89 ? -5.688 26.969 50.5 1 36.16 89 PHE A CA 1
ATOM 702 C C . PHE A 1 89 ? -5.41 27.75 51.781 1 36.16 89 PHE A C 1
ATOM 704 O O . PHE A 1 89 ? -4.258 28.078 52.094 1 36.16 89 PHE A O 1
ATOM 711 N N . PRO A 1 90 ? -6.34 28.641 52.344 1 41.97 90 PRO A N 1
ATOM 712 C CA . PRO A 1 90 ? -6.074 29.172 53.688 1 41.97 90 PRO A CA 1
ATOM 713 C C . PRO A 1 90 ? -5.586 28.094 54.656 1 41.97 90 PRO A C 1
ATOM 715 O O . PRO A 1 90 ? -5.984 26.938 54.562 1 41.97 90 PRO A O 1
ATOM 718 N N . VAL A 1 91 ? -4.445 28.375 55.406 1 31.12 91 VAL A N 1
ATOM 719 C CA . VAL A 1 91 ? -4.461 27.797 56.719 1 31.12 91 VAL A CA 1
ATOM 720 C C . VAL A 1 91 ? -5.625 28.375 57.531 1 31.12 91 VAL A C 1
ATOM 722 O O . VAL A 1 91 ? -5.883 29.578 57.469 1 31.12 91 VAL A O 1
ATOM 725 N N . MET B 1 1 ? 2.482 -7.574 -26.734 1 74.12 1 MET B N 1
ATOM 726 C CA . MET B 1 1 ? 2.131 -7.531 -25.328 1 74.12 1 MET B CA 1
ATOM 727 C C . MET B 1 1 ? 2.373 -8.883 -24.656 1 74.12 1 MET B C 1
ATOM 729 O O . MET B 1 1 ? 2.047 -9.922 -25.219 1 74.12 1 MET B O 1
ATOM 733 N N . ARG B 1 2 ? 3.26 -8.883 -23.641 1 84 2 ARG B N 1
ATOM 734 C CA . ARG B 1 2 ? 3.533 -10.156 -22.969 1 84 2 ARG B CA 1
ATOM 735 C C . ARG B 1 2 ? 2.27 -10.727 -22.344 1 84 2 ARG B C 1
ATOM 737 O O . ARG B 1 2 ? 1.445 -9.977 -21.812 1 84 2 ARG B O 1
ATOM 744 N N . PRO B 1 3 ? 2.031 -11.984 -22.5 1 91 3 PRO B N 1
ATOM 745 C CA . PRO B 1 3 ? 0.795 -12.633 -22.062 1 91 3 PRO B CA 1
ATOM 746 C C . PRO B 1 3 ? 0.64 -12.617 -20.547 1 91 3 PRO B C 1
ATOM 748 O O . PRO B 1 3 ? 1.637 -12.578 -19.812 1 91 3 PRO B O 1
ATOM 751 N N . ALA B 1 4 ? -0.638 -12.75 -20.156 1 93.44 4 ALA B N 1
ATOM 752 C CA . ALA B 1 4 ? -0.949 -12.891 -18.75 1 9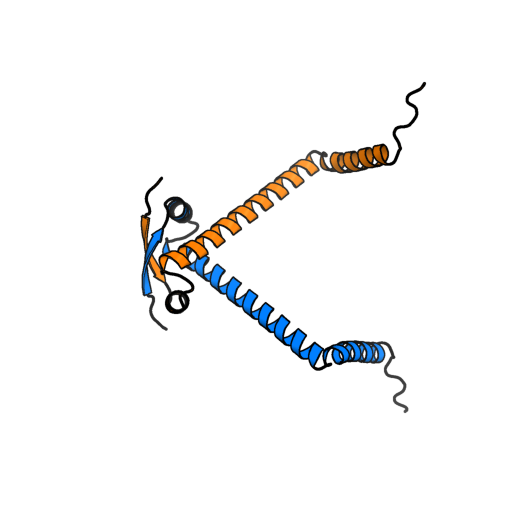3.44 4 ALA B CA 1
ATOM 753 C C . ALA B 1 4 ? -0.471 -14.242 -18.203 1 93.44 4 ALA B C 1
ATOM 755 O O . ALA B 1 4 ? -0.319 -15.195 -18.969 1 93.44 4 ALA B O 1
ATOM 756 N N . GLU B 1 5 ? -0.109 -14.273 -16.938 1 97.25 5 GLU B N 1
ATOM 757 C CA . GLU B 1 5 ? 0.385 -15.469 -16.266 1 97.25 5 GLU B CA 1
ATOM 758 C C . GLU B 1 5 ? -0.539 -15.883 -15.133 1 97.25 5 GLU B C 1
ATOM 760 O O . GLU B 1 5 ? -1.078 -15.031 -14.422 1 97.25 5 GLU B O 1
ATOM 765 N N . LYS B 1 6 ? -0.729 -17.172 -15 1 97.62 6 LYS B N 1
ATOM 766 C CA . LYS B 1 6 ? -1.527 -17.719 -13.906 1 97.62 6 LYS B CA 1
ATOM 767 C C . LYS B 1 6 ? -0.639 -18.188 -12.75 1 97.62 6 LYS B C 1
ATOM 769 O O . LYS B 1 6 ? 0.38 -18.844 -12.977 1 97.62 6 LYS B O 1
ATOM 774 N N . LEU B 1 7 ? -0.994 -17.75 -11.539 1 96.94 7 LEU B N 1
ATOM 775 C CA . LEU B 1 7 ? -0.255 -18.125 -10.344 1 96.94 7 LEU B CA 1
ATOM 776 C C . LEU B 1 7 ? -1.194 -18.703 -9.281 1 96.94 7 LEU B C 1
ATOM 778 O O . LEU B 1 7 ? -2.312 -18.203 -9.109 1 96.94 7 LEU B O 1
ATOM 782 N N . SER B 1 8 ? -0.708 -19.75 -8.625 1 97.88 8 SER B N 1
ATOM 783 C CA . SER B 1 8 ? -1.399 -20.281 -7.453 1 97.88 8 SER B CA 1
ATOM 784 C C . SER B 1 8 ? -0.778 -19.766 -6.16 1 97.88 8 SER B C 1
ATOM 786 O O . SER B 1 8 ? 0.434 -19.875 -5.961 1 97.88 8 SER B O 1
ATOM 788 N N . ILE B 1 9 ? -1.713 -19.203 -5.301 1 98.44 9 ILE B N 1
ATOM 789 C CA . ILE B 1 9 ? -1.186 -18.625 -4.066 1 98.44 9 ILE B CA 1
ATOM 790 C C . ILE B 1 9 ? -1.963 -19.172 -2.871 1 98.44 9 ILE B C 1
ATOM 792 O O . ILE B 1 9 ? -3.119 -19.578 -3.008 1 98.44 9 ILE B O 1
ATOM 796 N N . THR B 1 10 ? -1.254 -19.203 -1.771 1 98.5 10 THR B N 1
ATOM 797 C CA . THR B 1 10 ? -1.855 -19.594 -0.501 1 98.5 10 THR B CA 1
ATOM 798 C C . THR B 1 10 ? -2.008 -18.391 0.423 1 98.5 10 THR B C 1
ATOM 800 O O . THR B 1 10 ? -1.044 -17.656 0.664 1 98.5 10 THR B O 1
ATOM 803 N N . LEU B 1 11 ? -3.281 -18.25 0.935 1 98.56 11 LEU B N 1
ATOM 804 C CA . LEU B 1 11 ? -3.584 -17.094 1.789 1 98.56 11 LEU B CA 1
ATOM 805 C C . LEU B 1 11 ? -4.129 -17.562 3.137 1 98.56 11 LEU B C 1
ATOM 807 O O . LEU B 1 11 ? -4.91 -18.516 3.205 1 98.56 11 LEU B O 1
ATOM 811 N N . PRO B 1 12 ? -3.744 -16.797 4.188 1 98.12 12 PRO B N 1
ATOM 812 C CA . PRO B 1 12 ? -4.488 -17 5.43 1 98.12 12 PRO B CA 1
ATOM 813 C C . PRO B 1 12 ? -5.98 -16.703 5.281 1 98.12 12 PRO B C 1
ATOM 815 O O . PRO B 1 12 ? -6.367 -15.875 4.453 1 98.12 12 PRO B O 1
ATOM 818 N N . SER B 1 13 ? -6.766 -17.234 6.133 1 97.44 13 SER B N 1
ATOM 819 C CA . SER B 1 13 ? -8.219 -17.156 6.051 1 97.44 13 SER B CA 1
ATOM 820 C C . SER B 1 13 ? -8.703 -15.711 6.098 1 97.44 13 SER B C 1
ATOM 822 O O . SER B 1 13 ? -9.648 -15.344 5.398 1 97.44 13 SER B O 1
ATOM 824 N N . GLU B 1 14 ? -8.047 -14.906 6.914 1 97 14 GLU B N 1
ATOM 825 C CA . GLU B 1 14 ? -8.453 -13.508 7.062 1 97 14 GLU B CA 1
ATOM 826 C C . GLU B 1 14 ? -8.305 -12.75 5.75 1 97 14 GLU B C 1
ATOM 828 O O . GLU B 1 14 ? -9.172 -11.969 5.375 1 97 14 GLU B O 1
ATOM 833 N N . MET B 1 15 ? -7.258 -13.047 5.027 1 98.56 15 MET B N 1
ATOM 834 C CA . MET B 1 15 ? -7.012 -12.367 3.758 1 98.56 15 MET B CA 1
ATOM 835 C C . MET B 1 15 ? -7.953 -12.883 2.676 1 98.56 15 MET B C 1
ATOM 837 O O . MET B 1 15 ? -8.453 -12.102 1.86 1 98.56 15 MET B O 1
ATOM 841 N N . ALA B 1 16 ? -8.18 -14.164 2.707 1 98.38 16 ALA B N 1
ATOM 842 C CA . ALA B 1 16 ? -9.133 -14.75 1.759 1 98.38 16 ALA B CA 1
ATOM 843 C C . ALA B 1 16 ? -10.531 -14.18 1.966 1 98.38 16 ALA B C 1
ATOM 845 O O . ALA B 1 16 ? -11.234 -13.867 1 1 98.38 16 ALA B O 1
ATOM 846 N N . ASP B 1 17 ? -10.883 -14.016 3.244 1 97.88 17 ASP B N 1
ATOM 847 C CA . ASP B 1 17 ? -12.188 -13.453 3.582 1 97.88 17 ASP B CA 1
ATOM 848 C C . ASP B 1 17 ? -12.289 -12 3.113 1 97.88 17 ASP B C 1
ATOM 850 O O . ASP B 1 17 ? -13.336 -11.578 2.613 1 97.88 17 ASP B O 1
ATOM 854 N N . PHE B 1 18 ? -11.211 -11.305 3.322 1 98.44 18 PHE B N 1
ATOM 855 C CA . PHE B 1 18 ? -11.156 -9.922 2.871 1 98.44 18 PHE B CA 1
ATOM 856 C C . PHE B 1 18 ? -11.414 -9.828 1.373 1 98.44 18 PHE B C 1
ATOM 858 O O . PHE B 1 18 ? -12.266 -9.047 0.933 1 98.44 18 PHE B O 1
ATOM 865 N N . ILE B 1 19 ? -10.773 -10.664 0.576 1 98.69 19 ILE B N 1
ATOM 866 C CA . ILE B 1 19 ? -10.938 -10.688 -0.874 1 98.69 19 ILE B CA 1
ATOM 867 C C . ILE B 1 19 ? -12.367 -11.07 -1.228 1 98.69 19 ILE B C 1
ATOM 869 O O . ILE B 1 19 ? -13.016 -10.406 -2.045 1 98.69 19 ILE B O 1
ATOM 873 N N . ARG B 1 20 ? -12.891 -12.094 -0.573 1 98 20 ARG B N 1
ATOM 874 C CA . ARG B 1 20 ?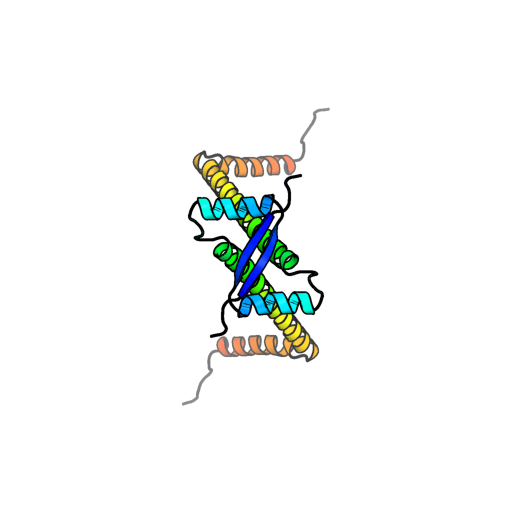 -14.242 -12.57 -0.839 1 98 20 ARG B CA 1
ATOM 875 C C . ARG B 1 20 ? -15.273 -11.477 -0.59 1 98 20 ARG B C 1
ATOM 877 O O . ARG B 1 20 ? -16.188 -11.289 -1.392 1 98 20 ARG B O 1
ATOM 884 N N . GLN B 1 21 ? -15.102 -10.812 0.501 1 98.06 21 GLN B N 1
ATOM 885 C CA . GLN B 1 21 ? -16.016 -9.734 0.843 1 98.06 21 GLN B CA 1
ATOM 886 C C . GLN B 1 21 ? -16.016 -8.648 -0.231 1 98.06 21 GLN B C 1
ATOM 888 O O . GLN B 1 21 ? -17.078 -8.141 -0.604 1 98.06 21 GLN B O 1
ATOM 893 N N . LYS B 1 22 ? -14.867 -8.32 -0.74 1 98.06 22 LYS B N 1
ATOM 894 C CA . LYS B 1 22 ? -14.734 -7.277 -1.749 1 98.06 22 LYS B CA 1
ATOM 895 C C . LYS B 1 22 ? -15.336 -7.715 -3.08 1 98.06 22 LYS B C 1
ATOM 897 O O . LYS B 1 22 ? -15.938 -6.906 -3.791 1 98.06 22 LYS B O 1
ATOM 902 N N . VAL B 1 23 ? -15.234 -8.977 -3.412 1 98.31 23 VAL B N 1
ATOM 903 C CA . VAL B 1 23 ? -15.781 -9.508 -4.652 1 98.31 23 VAL B CA 1
ATOM 904 C C . VAL B 1 23 ? -17.297 -9.641 -4.535 1 98.31 23 VAL B C 1
ATOM 906 O O . VAL B 1 23 ? -18.031 -9.219 -5.43 1 98.31 23 VAL B O 1
ATOM 909 N N . ASP B 1 24 ? -17.766 -10.133 -3.338 1 98 24 ASP B N 1
ATOM 910 C CA . ASP B 1 24 ? -19.188 -10.336 -3.1 1 98 24 ASP B CA 1
ATOM 911 C C . ASP B 1 24 ? -19.938 -9 -3.08 1 98 24 ASP B C 1
ATOM 913 O O . ASP B 1 24 ? -21.109 -8.938 -3.473 1 98 24 ASP B O 1
ATOM 917 N N . SER B 1 25 ? -19.234 -8.008 -2.656 1 97.31 25 SER B N 1
ATOM 918 C CA . SER B 1 25 ? -19.844 -6.688 -2.594 1 97.31 25 SER B CA 1
ATOM 919 C C . SER B 1 25 ? -19.953 -6.059 -3.979 1 97.31 25 SER B C 1
ATOM 921 O O . SER B 1 25 ? -20.656 -5.066 -4.168 1 97.31 25 SER B O 1
ATOM 923 N N . GLY B 1 26 ? -19.188 -6.605 -4.941 1 97.62 26 GLY B N 1
ATOM 924 C CA . GLY B 1 26 ? -19.172 -6.074 -6.297 1 97.62 26 GLY B CA 1
ATOM 925 C C . GLY B 1 26 ? -18.125 -4.996 -6.508 1 97.62 26 GLY B C 1
ATOM 926 O O . GLY B 1 26 ? -18.031 -4.43 -7.598 1 97.62 26 GLY B O 1
ATOM 927 N N . LEU B 1 27 ? -17.281 -4.695 -5.5 1 96.75 27 LEU B N 1
ATOM 928 C CA . LEU B 1 27 ? -16.25 -3.684 -5.621 1 96.75 27 LEU B CA 1
ATOM 929 C C . LEU B 1 27 ? -15.164 -4.133 -6.598 1 96.75 27 LEU B C 1
ATOM 931 O O . LEU B 1 27 ? -14.555 -3.307 -7.281 1 96.75 27 LEU B O 1
ATOM 935 N N . TYR B 1 28 ? -14.969 -5.43 -6.602 1 98.12 28 TYR B N 1
ATOM 936 C CA . TYR B 1 28 ? -14.055 -6.047 -7.555 1 98.12 28 TYR B CA 1
ATOM 937 C C . TYR B 1 28 ? -14.742 -7.188 -8.305 1 98.12 28 TYR B C 1
ATOM 939 O O . TYR B 1 28 ? -15.562 -7.91 -7.73 1 98.12 28 TYR B O 1
ATOM 947 N N . ALA B 1 29 ? -14.398 -7.402 -9.508 1 98 29 ALA B N 1
ATOM 948 C CA . ALA B 1 29 ? -15.031 -8.406 -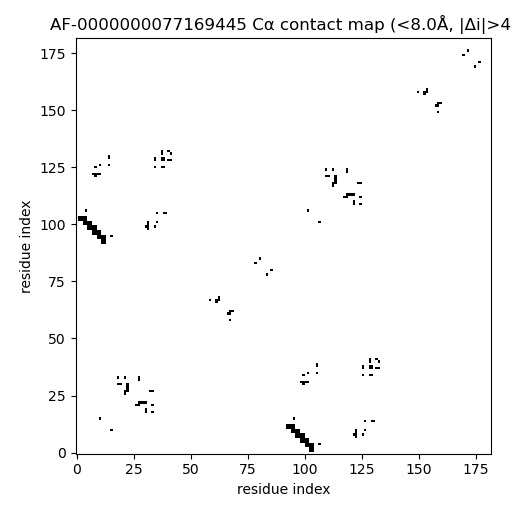10.352 1 98 29 ALA B CA 1
ATOM 949 C C . ALA B 1 29 ? -14.477 -9.797 -10.07 1 98 29 ALA B C 1
ATOM 951 O O . ALA B 1 29 ? -15.102 -10.805 -10.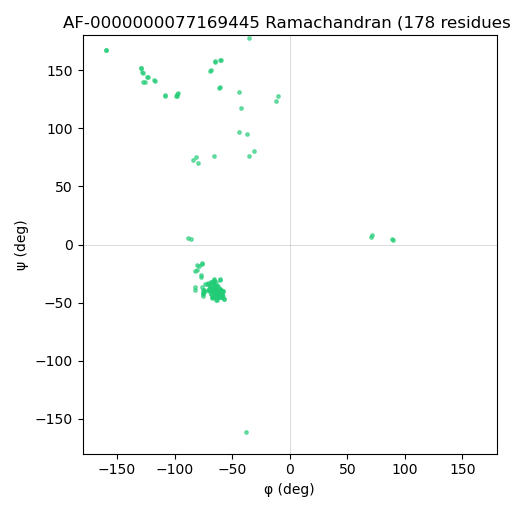414 1 98 29 ALA B O 1
ATOM 952 N N . SER B 1 30 ? -13.219 -9.836 -9.484 1 98.19 30 SER B N 1
ATOM 953 C CA . SER B 1 30 ? -12.586 -11.141 -9.305 1 98.19 30 SER B CA 1
ATOM 954 C C . SER B 1 30 ? -11.492 -11.078 -8.242 1 98.19 30 SER B C 1
ATOM 956 O O . SER B 1 30 ? -11.039 -10 -7.875 1 98.19 30 SER B O 1
ATOM 958 N N . ASN B 1 31 ? -11.047 -12.156 -7.828 1 98 31 ASN B N 1
ATOM 959 C CA . ASN B 1 31 ? -9.898 -12.289 -6.938 1 98 31 ASN B CA 1
ATOM 960 C C . ASN B 1 31 ? -8.641 -11.711 -7.562 1 98 31 ASN B C 1
ATOM 962 O O . ASN B 1 31 ? -7.867 -11.023 -6.891 1 98 31 ASN B O 1
ATOM 966 N N . SER B 1 32 ? -8.5 -11.938 -8.844 1 98.62 32 SER B N 1
ATOM 967 C CA . SER B 1 32 ? -7.332 -11.43 -9.555 1 98.62 32 SER B CA 1
ATOM 968 C C . SER B 1 32 ? -7.32 -9.906 -9.586 1 98.62 32 SER B C 1
ATOM 970 O O . SER B 1 32 ? -6.262 -9.281 -9.469 1 98.62 32 SER B O 1
ATOM 972 N N . GLU B 1 33 ? -8.492 -9.352 -9.672 1 98.69 33 GLU B N 1
ATOM 973 C CA . GLU B 1 33 ? -8.586 -7.898 -9.766 1 98.69 33 GLU B CA 1
ATOM 974 C C . GLU B 1 33 ? -8.109 -7.23 -8.477 1 98.69 33 GLU B C 1
ATOM 976 O O . GLU B 1 33 ? -7.328 -6.277 -8.516 1 98.69 33 GLU B O 1
ATOM 981 N N . ILE B 1 34 ? -8.508 -7.707 -7.414 1 98.75 34 ILE B N 1
ATOM 982 C CA . ILE B 1 34 ? -8.133 -7.109 -6.137 1 98.75 34 ILE B CA 1
ATOM 983 C C . ILE B 1 34 ? -6.645 -7.348 -5.871 1 98.75 34 ILE B C 1
ATOM 985 O O . ILE B 1 34 ? -5.945 -6.465 -5.375 1 98.75 34 ILE B O 1
ATOM 989 N N . ILE B 1 35 ? -6.07 -8.484 -6.199 1 98.81 35 ILE B N 1
ATOM 990 C CA . ILE B 1 35 ? -4.664 -8.805 -5.996 1 98.81 35 ILE B CA 1
ATOM 991 C C . ILE B 1 35 ? -3.799 -7.926 -6.902 1 98.81 35 ILE B C 1
ATOM 993 O O . ILE B 1 35 ? -2.75 -7.434 -6.48 1 98.81 35 ILE B O 1
ATOM 997 N N . ARG B 1 36 ? -4.312 -7.695 -8.148 1 98.81 36 ARG B N 1
ATOM 998 C CA . ARG B 1 36 ? -3.592 -6.793 -9.039 1 98.81 36 ARG B CA 1
ATOM 999 C C . ARG B 1 36 ? -3.543 -5.379 -8.461 1 98.81 36 ARG B C 1
ATOM 1001 O O . ARG B 1 36 ? -2.52 -4.699 -8.555 1 98.81 36 ARG B O 1
ATOM 1008 N N . GLU B 1 37 ? -4.586 -4.992 -7.82 1 98.81 37 GLU B N 1
ATOM 1009 C CA . GLU B 1 37 ? -4.605 -3.674 -7.195 1 98.81 37 GLU B CA 1
ATOM 1010 C C . GLU B 1 37 ? -3.637 -3.607 -6.02 1 98.81 37 GLU B C 1
ATOM 1012 O O . GLU B 1 37 ? -2.914 -2.621 -5.859 1 98.81 37 GLU B O 1
ATOM 1017 N N . ALA B 1 38 ? -3.6 -4.633 -5.215 1 98.88 38 ALA B N 1
ATOM 1018 C CA . ALA B 1 38 ? -2.67 -4.68 -4.09 1 98.88 38 ALA B CA 1
ATOM 1019 C C . ALA B 1 38 ? -1.223 -4.617 -4.566 1 98.88 38 ALA B C 1
ATOM 1021 O O . ALA B 1 38 ? -0.412 -3.869 -4.02 1 98.88 38 ALA B O 1
ATOM 1022 N N . LEU B 1 39 ? -0.968 -5.344 -5.637 1 98.88 39 LEU B N 1
ATOM 1023 C CA . LEU B 1 39 ? 0.383 -5.379 -6.188 1 98.88 39 LEU B CA 1
ATOM 1024 C C . LEU B 1 39 ? 0.75 -4.043 -6.82 1 98.88 39 LEU B C 1
ATOM 1026 O O . LEU B 1 39 ? 1.89 -3.588 -6.703 1 98.88 39 LEU B O 1
ATOM 1030 N N . ARG B 1 40 ? -0.211 -3.449 -7.484 1 98.69 40 ARG B N 1
ATOM 1031 C CA . ARG B 1 40 ? 0.036 -2.127 -8.055 1 98.69 40 ARG B CA 1
ATOM 1032 C C . ARG B 1 40 ? 0.406 -1.127 -6.961 1 98.69 40 ARG B C 1
ATOM 1034 O O . ARG B 1 40 ? 1.347 -0.346 -7.121 1 98.69 40 ARG B O 1
ATOM 1041 N N . GLY B 1 41 ? -0.312 -1.224 -5.902 1 98.56 41 GLY B N 1
ATOM 1042 C CA . GLY B 1 41 ? 0.017 -0.365 -4.777 1 98.56 41 GLY B CA 1
ATOM 1043 C C . GLY B 1 41 ? 1.415 -0.599 -4.234 1 98.56 41 GLY B C 1
ATOM 1044 O O . GLY B 1 41 ? 2.139 0.354 -3.941 1 98.56 41 GLY B O 1
ATOM 1045 N N . MET B 1 42 ? 1.811 -1.797 -4.102 1 98.69 42 MET B N 1
ATOM 1046 C CA . MET B 1 42 ? 3.148 -2.145 -3.627 1 98.69 42 MET B CA 1
ATOM 1047 C C . MET B 1 42 ? 4.215 -1.633 -4.59 1 98.69 42 MET B C 1
ATOM 1049 O O . MET B 1 42 ? 5.211 -1.049 -4.164 1 98.69 42 MET B O 1
ATOM 1053 N N . MET B 1 43 ? 3.988 -1.836 -5.867 1 98.62 43 MET B N 1
ATOM 1054 C CA . MET B 1 43 ? 4.941 -1.409 -6.887 1 98.62 43 MET B CA 1
ATOM 1055 C C . MET B 1 43 ? 5.082 0.109 -6.902 1 98.62 43 MET B C 1
ATOM 1057 O O . MET B 1 43 ? 6.191 0.633 -7.02 1 98.62 43 MET B O 1
ATOM 1061 N N . GLU B 1 44 ? 3.996 0.789 -6.789 1 98.06 44 GLU B N 1
ATOM 1062 C CA . GLU B 1 44 ? 4.016 2.248 -6.758 1 98.06 44 GLU B CA 1
ATOM 1063 C C . GLU B 1 44 ? 4.785 2.766 -5.547 1 98.06 44 GLU B C 1
ATOM 1065 O O . GLU B 1 44 ? 5.578 3.701 -5.66 1 98.06 44 GLU B O 1
ATOM 1070 N N . ARG B 1 45 ? 4.57 2.168 -4.426 1 97.12 45 ARG B N 1
ATOM 1071 C CA . ARG B 1 45 ? 5.277 2.564 -3.213 1 97.12 45 ARG B CA 1
ATOM 1072 C C . ARG B 1 45 ? 6.781 2.35 -3.359 1 97.12 45 ARG B C 1
ATOM 1074 O O . ARG B 1 45 ? 7.578 3.217 -2.99 1 97.12 45 ARG B O 1
ATOM 1081 N N . GLU B 1 46 ? 7.133 1.219 -3.873 1 96.94 46 GLU B N 1
ATOM 1082 C CA . GLU B 1 46 ? 8.555 0.936 -4.082 1 96.94 46 GLU B CA 1
ATOM 1083 C C . GLU B 1 46 ? 9.188 1.962 -5.016 1 96.94 46 GLU B C 1
ATOM 1085 O O . GLU B 1 46 ? 10.305 2.422 -4.77 1 96.94 46 GLU B O 1
ATOM 1090 N N . ARG B 1 47 ? 8.516 2.316 -6.062 1 97.38 47 ARG B N 1
ATOM 1091 C CA . ARG B 1 47 ? 9.023 3.301 -7.012 1 97.38 47 ARG B CA 1
ATOM 1092 C C . ARG B 1 47 ? 9.211 4.66 -6.348 1 97.38 47 ARG B C 1
ATOM 1094 O O . ARG B 1 47 ? 10.211 5.34 -6.582 1 97.38 47 ARG B O 1
ATOM 1101 N N . ARG B 1 48 ? 8.242 5.031 -5.535 1 97.38 48 ARG B N 1
ATOM 1102 C CA . ARG B 1 48 ? 8.32 6.301 -4.82 1 97.38 48 ARG B CA 1
ATOM 1103 C C . ARG B 1 48 ? 9.516 6.328 -3.879 1 97.38 48 ARG B C 1
ATOM 1105 O O . ARG B 1 48 ? 10.242 7.324 -3.812 1 97.38 48 ARG B O 1
ATOM 1112 N N . LEU B 1 49 ? 9.719 5.234 -3.158 1 96.62 49 LEU B N 1
ATOM 1113 C CA . LEU B 1 49 ? 10.844 5.152 -2.232 1 96.62 49 LEU B CA 1
ATOM 1114 C C . LEU B 1 49 ? 12.172 5.215 -2.98 1 96.62 49 LEU B C 1
ATOM 1116 O O . LEU B 1 49 ? 13.117 5.855 -2.521 1 96.62 49 LEU B O 1
ATOM 1120 N N . GLU B 1 50 ? 12.227 4.586 -4.102 1 96.5 50 GLU B N 1
ATOM 1121 C CA . GLU B 1 50 ? 13.438 4.613 -4.914 1 96.5 50 GLU B CA 1
ATOM 1122 C C . GLU B 1 50 ? 13.727 6.023 -5.418 1 96.5 50 GLU B C 1
ATOM 1124 O O . GLU B 1 50 ? 14.891 6.449 -5.445 1 96.5 50 GLU B O 1
ATOM 1129 N N . ARG B 1 51 ? 12.688 6.645 -5.812 1 97.25 51 ARG B N 1
ATOM 1130 C CA . ARG B 1 51 ? 12.852 8.016 -6.281 1 97.25 51 ARG B CA 1
ATOM 1131 C C . ARG B 1 51 ? 13.352 8.922 -5.156 1 97.25 51 ARG B C 1
ATOM 1133 O O . ARG B 1 51 ? 14.203 9.781 -5.379 1 97.25 51 ARG B O 1
ATOM 1140 N N . LEU B 1 52 ? 12.836 8.711 -3.975 1 96.62 52 LEU B N 1
ATOM 1141 C CA . LEU B 1 52 ? 13.258 9.492 -2.814 1 96.62 52 LEU B CA 1
ATOM 1142 C C . LEU B 1 52 ? 14.711 9.203 -2.463 1 96.62 52 LEU B C 1
ATOM 1144 O O . LEU B 1 52 ? 15.484 10.117 -2.184 1 96.62 52 LEU B O 1
ATOM 1148 N N . ASP B 1 53 ? 15.047 7.965 -2.48 1 96.31 53 ASP B N 1
ATOM 1149 C CA . ASP B 1 53 ? 16.422 7.562 -2.205 1 96.31 53 ASP B CA 1
ATOM 1150 C C . ASP B 1 53 ? 17.391 8.18 -3.211 1 96.31 53 ASP B C 1
ATOM 1152 O O . ASP B 1 53 ? 18.453 8.672 -2.834 1 96.31 53 ASP B O 1
ATOM 1156 N N . THR B 1 54 ? 16.984 8.18 -4.422 1 97.12 54 THR B N 1
ATOM 1157 C CA . THR B 1 54 ? 17.812 8.75 -5.484 1 97.12 54 THR B CA 1
ATOM 1158 C C . THR B 1 54 ? 17.969 10.258 -5.301 1 97.12 54 THR B C 1
ATOM 1160 O O . THR B 1 54 ? 19.062 10.797 -5.488 1 97.12 54 THR B O 1
ATOM 1163 N N . ALA B 1 55 ? 16.844 10.891 -4.926 1 94.06 55 ALA B N 1
ATOM 1164 C CA . ALA B 1 55 ? 16.859 12.328 -4.703 1 94.06 55 ALA B CA 1
ATOM 1165 C C . ALA B 1 55 ? 17.781 12.695 -3.537 1 94.06 55 ALA B C 1
ATOM 1167 O O . ALA B 1 55 ? 18.547 13.664 -3.613 1 94.06 55 ALA B O 1
ATOM 1168 N N . ILE B 1 56 ? 17.688 11.906 -2.535 1 93.94 56 ILE B N 1
ATOM 1169 C CA . ILE B 1 56 ? 18.531 12.117 -1.364 1 93.94 56 ILE B CA 1
ATOM 1170 C C . ILE B 1 56 ? 20 11.93 -1.745 1 93.94 56 ILE B C 1
ATOM 1172 O O . ILE B 1 56 ? 20.844 12.758 -1.404 1 93.94 56 ILE B O 1
ATOM 1176 N N . ALA B 1 57 ? 20.344 10.867 -2.441 1 94.44 57 ALA B N 1
ATOM 1177 C CA . ALA B 1 57 ? 21.703 10.578 -2.887 1 94.44 57 ALA B CA 1
ATOM 1178 C C . ALA B 1 57 ? 22.25 11.719 -3.752 1 94.44 57 ALA B C 1
ATOM 1180 O O . ALA B 1 57 ? 23.406 12.133 -3.594 1 94.44 57 ALA B O 1
ATOM 1181 N N . ARG B 1 58 ? 21.406 12.219 -4.562 1 93.19 58 ARG B N 1
ATOM 1182 C CA . ARG B 1 58 ? 21.797 13.336 -5.414 1 93.19 58 ARG B CA 1
ATOM 1183 C C . ARG B 1 58 ? 22.047 14.594 -4.586 1 93.19 58 ARG B C 1
ATOM 1185 O O . ARG B 1 58 ? 23.016 15.312 -4.82 1 93.19 58 ARG B O 1
ATOM 1192 N N . GLY B 1 59 ? 21.203 14.867 -3.717 1 86.94 59 GLY B N 1
ATOM 1193 C CA . GLY B 1 59 ? 21.375 16 -2.828 1 86.94 59 GLY B CA 1
ATOM 1194 C C . GLY B 1 59 ? 22.641 15.938 -2.016 1 86.94 59 GLY B C 1
ATOM 1195 O O . GLY B 1 59 ? 23.359 16.938 -1.89 1 86.94 59 GLY B O 1
ATOM 1196 N N . LEU B 1 60 ? 22.938 14.797 -1.476 1 91.31 60 LEU B N 1
ATOM 1197 C CA . LEU B 1 60 ? 24.156 14.586 -0.707 1 91.31 60 LEU B CA 1
ATOM 1198 C C . LEU B 1 60 ? 25.391 14.75 -1.586 1 91.31 60 LEU B C 1
ATOM 1200 O O . LEU B 1 60 ? 26.359 15.383 -1.175 1 91.31 60 LEU B O 1
ATOM 1204 N N . ALA B 1 61 ? 25.344 14.195 -2.77 1 91.38 61 ALA B N 1
ATOM 1205 C CA . ALA B 1 61 ? 26.453 14.328 -3.723 1 91.38 61 ALA B CA 1
ATOM 1206 C C . ALA B 1 61 ? 26.672 15.797 -4.09 1 91.38 61 ALA B C 1
ATOM 1208 O O . ALA B 1 61 ? 27.812 16.25 -4.18 1 91.38 61 ALA B O 1
ATOM 1209 N N . ASP B 1 62 ? 25.594 16.5 -4.273 1 87.5 62 ASP B N 1
ATOM 1210 C CA . ASP B 1 62 ? 25.672 17.906 -4.602 1 87.5 62 ASP B CA 1
ATOM 1211 C C . ASP B 1 62 ? 26.25 18.719 -3.438 1 87.5 62 ASP B C 1
ATOM 1213 O O . ASP B 1 62 ? 27.062 19.625 -3.645 1 87.5 62 ASP B O 1
ATOM 1217 N N . ALA B 1 63 ? 25.922 18.406 -2.227 1 87.31 63 ALA B N 1
ATOM 1218 C CA . ALA B 1 63 ? 26.438 19.062 -1.032 1 87.31 63 ALA B CA 1
ATOM 1219 C C . ALA B 1 63 ? 27.938 18.812 -0.875 1 87.31 63 ALA B C 1
ATOM 1221 O O . ALA B 1 63 ? 28.703 19.719 -0.58 1 87.31 63 ALA B O 1
ATOM 1222 N N . GLU B 1 64 ? 28.312 17.609 -1.087 1 90.06 64 GLU B N 1
ATOM 1223 C CA . GLU B 1 64 ? 29.719 17.234 -0.977 1 90.06 64 GLU B CA 1
ATOM 1224 C C . GLU B 1 64 ? 30.562 17.906 -2.049 1 90.06 64 GLU B C 1
ATOM 1226 O O . GLU B 1 64 ? 31.703 18.281 -1.803 1 90.06 64 GLU B O 1
ATOM 1231 N N . ALA B 1 65 ? 29.953 18.141 -3.123 1 89.88 65 ALA B N 1
ATOM 1232 C CA . ALA B 1 65 ? 30.656 18.766 -4.242 1 89.88 65 ALA B CA 1
ATOM 1233 C C . ALA B 1 65 ? 30.594 20.297 -4.141 1 89.88 65 ALA B C 1
ATOM 1235 O O . ALA B 1 65 ? 31.188 21 -4.949 1 89.88 65 ALA B O 1
ATOM 1236 N N . GLY B 1 66 ? 30.031 20.781 -3.037 1 80.44 66 GLY B N 1
ATOM 1237 C CA . GLY B 1 66 ? 29.922 22.234 -2.857 1 80.44 66 GLY B CA 1
ATOM 1238 C C . GLY B 1 66 ? 28.906 22.875 -3.768 1 80.44 66 GLY B C 1
ATOM 1239 O O . GLY B 1 66 ? 28.906 24.078 -3.965 1 80.44 66 GLY B O 1
ATOM 1240 N N . ARG B 1 67 ? 28.234 22.078 -4.395 1 72.12 67 ARG B N 1
ATOM 1241 C CA . ARG B 1 67 ? 27.281 22.594 -5.359 1 72.12 67 ARG B CA 1
ATOM 1242 C C . ARG B 1 67 ? 26 23.047 -4.668 1 72.12 67 ARG B C 1
ATOM 1244 O O . ARG B 1 67 ? 25.219 23.812 -5.238 1 72.12 67 ARG B O 1
ATOM 1251 N N . VAL B 1 68 ? 25.797 22.609 -3.475 1 65.56 68 VAL B N 1
ATOM 1252 C CA . VAL B 1 68 ? 24.594 23.031 -2.746 1 65.56 68 VAL B CA 1
ATOM 1253 C C . VAL B 1 68 ? 24.688 24.531 -2.451 1 65.56 68 VAL B C 1
ATOM 1255 O O . VAL B 1 68 ? 23.688 25.25 -2.535 1 65.56 68 VAL B O 1
ATOM 1258 N N . GLN B 1 69 ? 25.844 25.016 -2.127 1 63.25 69 GLN B N 1
ATOM 1259 C CA . GLN B 1 69 ? 26.078 26.453 -1.941 1 63.25 69 GLN B CA 1
ATOM 1260 C C . GLN B 1 69 ? 25.797 27.234 -3.225 1 63.25 69 GLN B C 1
ATOM 1262 O O . GLN B 1 69 ? 25.297 28.359 -3.178 1 63.25 69 GLN B O 1
ATOM 1267 N N . ASP B 1 70 ? 26.016 26.516 -4.191 1 60.91 70 ASP B N 1
ATOM 1268 C CA . ASP B 1 70 ? 25.891 27.234 -5.457 1 60.91 70 ASP B CA 1
ATOM 1269 C C . ASP B 1 70 ? 24.422 27.422 -5.828 1 60.91 70 ASP B C 1
ATOM 1271 O O . ASP B 1 70 ? 24.031 28.469 -6.344 1 60.91 70 ASP B O 1
ATOM 1275 N N . ILE B 1 71 ? 23.656 26.516 -5.367 1 61.75 71 ILE B N 1
ATOM 1276 C CA . ILE B 1 71 ? 22.234 26.641 -5.68 1 61.75 71 ILE B CA 1
ATOM 1277 C C . ILE B 1 71 ? 21.609 27.734 -4.824 1 61.75 71 ILE B C 1
ATOM 1279 O O . ILE B 1 71 ? 20.797 28.531 -5.316 1 61.75 71 ILE B O 1
ATOM 1283 N N . ASP B 1 72 ? 21.969 27.719 -3.637 1 60.97 72 ASP B N 1
ATOM 1284 C CA . ASP B 1 72 ? 21.516 28.812 -2.775 1 60.97 72 ASP B CA 1
ATOM 1285 C C . ASP B 1 72 ? 22.062 30.156 -3.268 1 60.97 72 ASP B C 1
ATOM 1287 O O . ASP B 1 72 ? 21.344 31.172 -3.252 1 60.97 72 ASP B O 1
ATOM 1291 N N . GLN B 1 73 ? 23.234 30.094 -3.652 1 62.75 73 GLN B N 1
ATOM 1292 C CA . GLN B 1 73 ? 23.844 31.297 -4.234 1 62.75 73 GLN B CA 1
ATOM 1293 C C . GLN B 1 73 ? 23.156 31.656 -5.551 1 62.75 73 GLN B C 1
ATOM 1295 O O . GLN B 1 73 ? 22.906 32.844 -5.816 1 62.75 73 GLN B O 1
ATOM 1300 N N . MET B 1 74 ? 22.906 30.656 -6.27 1 61.75 74 MET B N 1
ATOM 1301 C CA . MET B 1 74 ? 22.234 30.938 -7.539 1 61.75 74 MET B CA 1
ATOM 1302 C C . MET B 1 74 ? 20.828 31.469 -7.305 1 61.75 74 MET B C 1
ATOM 1304 O O . MET B 1 74 ? 20.375 32.406 -7.992 1 61.75 74 MET B O 1
ATOM 1308 N N . ARG B 1 75 ? 20.219 30.906 -6.328 1 62.84 75 ARG B N 1
ATOM 1309 C CA . ARG B 1 75 ? 18.875 31.375 -5.977 1 62.84 75 ARG B CA 1
ATOM 1310 C C . ARG B 1 75 ? 18.922 32.812 -5.441 1 62.84 75 ARG B C 1
ATOM 1312 O O . ARG B 1 75 ? 18.094 33.625 -5.82 1 62.84 75 ARG B O 1
ATOM 1319 N N . THR B 1 76 ? 19.828 33.156 -4.691 1 63 76 THR B N 1
ATOM 1320 C CA . THR B 1 76 ? 20.047 34.5 -4.195 1 63 76 THR B CA 1
ATOM 1321 C C . THR B 1 76 ? 20.406 35.469 -5.34 1 63 76 THR B C 1
ATOM 1323 O O . THR B 1 76 ? 19.875 36.562 -5.418 1 63 76 THR B O 1
ATOM 1326 N N . GLU B 1 77 ? 21.25 35.062 -6.219 1 61.22 77 GLU B N 1
ATOM 1327 C CA . GLU B 1 77 ? 21.688 35.938 -7.328 1 61.22 77 GLU B CA 1
ATOM 1328 C C . GLU B 1 77 ? 20.531 36.188 -8.305 1 61.22 77 GLU B C 1
ATOM 1330 O O . GLU B 1 77 ? 20.375 37.281 -8.805 1 61.22 77 GLU B O 1
ATOM 1335 N N . LEU B 1 78 ? 19.781 35.219 -8.438 1 63.97 78 LEU B N 1
ATOM 1336 C CA . LEU B 1 78 ? 18.641 35.375 -9.328 1 63.97 78 LEU B CA 1
ATOM 1337 C C . LEU B 1 78 ? 17.578 36.25 -8.703 1 63.97 78 LEU B C 1
ATOM 1339 O O . LEU B 1 78 ? 16.969 37.094 -9.383 1 63.97 78 LEU B O 1
ATOM 1343 N N . ARG B 1 79 ? 17.375 36.062 -7.445 1 62.47 79 ARG B N 1
ATOM 1344 C CA . ARG B 1 79 ? 16.469 36.938 -6.703 1 62.47 79 ARG B CA 1
ATOM 1345 C C . ARG B 1 79 ? 16.938 38.375 -6.715 1 62.47 79 ARG B C 1
ATOM 1347 O O . ARG B 1 79 ? 16.156 39.312 -6.914 1 62.47 79 ARG B O 1
ATOM 1354 N N . ASP B 1 80 ? 18.188 38.625 -6.535 1 61.81 80 ASP B N 1
ATOM 1355 C CA . ASP B 1 80 ? 18.797 39.969 -6.578 1 61.81 80 ASP B CA 1
ATOM 1356 C C . ASP B 1 80 ? 18.703 40.562 -7.977 1 61.81 80 ASP B C 1
ATOM 1358 O O . ASP B 1 80 ? 18.531 41.781 -8.133 1 61.81 80 ASP B O 1
ATOM 1362 N N . SER B 1 81 ? 18.797 39.75 -8.945 1 60.56 81 SER B N 1
ATOM 1363 C CA . SER B 1 81 ? 18.688 40.25 -10.312 1 60.56 81 SER B CA 1
ATOM 1364 C C . SER B 1 81 ? 17.266 40.656 -10.648 1 60.56 81 SER B C 1
ATOM 1366 O O . SER B 1 81 ? 17.047 41.594 -11.414 1 60.56 81 SER B O 1
ATOM 1368 N N . PHE B 1 82 ? 16.406 39.875 -10.023 1 57.59 82 PHE B N 1
ATOM 1369 C CA . PHE B 1 82 ? 15.008 40.188 -10.266 1 57.59 82 PHE B CA 1
ATOM 1370 C C . PHE B 1 82 ? 14.555 41.344 -9.359 1 57.59 82 PHE B C 1
ATOM 1372 O O . PHE B 1 82 ? 13.672 42.094 -9.727 1 57.59 82 PHE B O 1
ATOM 1379 N N . THR B 1 83 ? 15 41.312 -8.25 1 58.34 83 THR B N 1
ATOM 1380 C CA . THR B 1 83 ? 14.664 42.406 -7.344 1 58.34 83 THR B CA 1
ATOM 1381 C C . THR B 1 83 ? 15.438 43.688 -7.715 1 58.34 83 THR B C 1
ATOM 1383 O O . THR B 1 83 ? 14.953 44.781 -7.508 1 58.34 83 THR B O 1
ATOM 1386 N N . ASN B 1 84 ? 16.641 43.438 -8.18 1 53.12 84 ASN B N 1
ATOM 1387 C CA . ASN B 1 84 ? 17.359 44.625 -8.688 1 53.12 84 ASN B CA 1
ATOM 1388 C C . ASN B 1 84 ? 16.984 44.938 -10.133 1 53.12 84 ASN B C 1
ATOM 1390 O O . ASN B 1 84 ? 16.984 44.031 -10.984 1 53.12 84 ASN B O 1
ATOM 1394 N N . GLY B 1 85 ? 15.758 45.469 -10.398 1 46.19 85 GLY B N 1
ATOM 1395 C CA . GLY B 1 85 ? 15.18 45.969 -11.641 1 46.19 85 GLY B CA 1
ATOM 1396 C C . GLY B 1 85 ? 16.188 46.094 -12.758 1 46.19 85 GLY B C 1
ATOM 1397 O O . GLY B 1 85 ? 17.391 46.188 -12.508 1 46.19 85 GLY B O 1
ATOM 1398 N N . PRO B 1 86 ? 15.938 45.5 -14.047 1 45.41 86 PRO B N 1
ATOM 1399 C CA . PRO B 1 86 ? 16.828 45.812 -15.164 1 45.41 86 PRO B CA 1
ATOM 1400 C C . PRO B 1 86 ? 17.328 47.25 -15.102 1 45.41 86 PRO B C 1
ATOM 1402 O O . PRO B 1 86 ? 16.547 48.188 -15.125 1 45.41 86 PRO B O 1
ATOM 1405 N N . GLU B 1 87 ? 18.172 47.656 -14.359 1 40.59 87 GLU B N 1
ATOM 1406 C CA . GLU B 1 87 ? 18.641 49.031 -14.562 1 40.59 87 GLU B CA 1
ATOM 1407 C C . GLU B 1 87 ? 18.719 49.344 -16.047 1 40.59 87 GLU B C 1
ATOM 1409 O O . GLU B 1 87 ? 18.688 48.469 -16.906 1 40.59 87 GLU B O 1
ATOM 1414 N N . HIS B 1 88 ? 19.547 50.5 -16.594 1 41.69 88 HIS B N 1
ATOM 1415 C CA . HIS B 1 88 ? 19.656 51.562 -17.594 1 41.69 88 HIS B CA 1
ATOM 1416 C C . HIS B 1 88 ? 20.125 51 -18.938 1 41.69 88 HIS B C 1
ATOM 1418 O O . HIS B 1 88 ? 21.234 50.469 -19.031 1 41.69 88 HIS B O 1
ATOM 1424 N N . PHE B 1 89 ? 19.328 50.219 -19.688 1 37.03 89 PHE B N 1
ATOM 1425 C CA . PHE B 1 89 ? 19.734 50.344 -21.094 1 37.03 89 PHE B CA 1
ATOM 1426 C C . PHE B 1 89 ? 19.984 51.812 -21.453 1 37.03 89 PHE B C 1
ATOM 1428 O O . PHE B 1 89 ? 19.172 52.688 -21.125 1 37.03 89 PHE B O 1
ATOM 1435 N N . PRO B 1 90 ? 21.266 52.344 -21.438 1 42.47 90 PRO B N 1
ATOM 1436 C CA . PRO B 1 90 ? 21.422 53.688 -21.938 1 42.47 90 PRO B CA 1
ATOM 1437 C C . PRO B 1 90 ? 20.609 53.938 -23.219 1 42.47 90 PRO B C 1
ATOM 1439 O O . PRO B 1 90 ? 20.562 53.094 -24.094 1 42.47 90 PRO B O 1
ATOM 1442 N N . VAL B 1 91 ? 19.594 54.906 -23.172 1 29.77 91 VAL B N 1
ATOM 1443 C CA . VAL B 1 91 ? 19.438 55.625 -24.438 1 29.77 91 VAL B CA 1
ATOM 1444 C C . VAL B 1 91 ? 20.688 56.438 -24.734 1 29.77 91 VAL B C 1
ATOM 1446 O O . VAL B 1 91 ? 21.234 57.094 -23.828 1 29.77 91 VAL B O 1
#

Foldseek 3Di:
DDDDDDDDDDDDPVVVVVLVVCCVVVVDVDSVRVVVVVVVVVVVVVVVVVVVVVVVVVVVVCVVVVNVVVVVVVVVVVVCPVVVPPPDPDD/DDDDDDDDDDDDPVVVVVLVVCCVVVVDVDSVRVVVVVVVVVVVVVVVVVVVVVVVVVVVVCVVVVNVVVVVVVVVVVVCVVVVPPPDPDD

InterPro domains:
  IPR010985 Ribbon-helix-helix [SSF47598] (5-49)
  IPR022789 Antitoxin ParD [PF03693] (7-72)
  IPR022789 Antitoxin ParD [PTHR36582] (4-88)
  IPR022789 Antitoxin ParD [TIGR02606] (8-70)
  IPR038296 Antitoxin ParD superfamily [G3DSA:6.10.10.120] (13-85)

Solvent-accessible surface area (backbone atoms only — not comparable to full-atom values): 10092 Å² total; per-residue (Å²): 129,75,62,70,42,78,45,77,33,61,33,51,38,70,59,50,48,52,49,49,52,39,34,74,70,60,80,27,94,37,70,33,52,52,51,51,49,21,44,50,51,48,53,52,51,52,51,51,50,50,50,49,52,50,51,50,54,49,49,52,53,33,46,75,67,52,45,46,59,46,49,55,47,47,51,49,52,50,48,48,52,63,69,44,58,84,71,81,76,76,131,129,76,63,71,41,79,46,77,32,61,34,53,38,69,56,49,48,52,50,47,52,39,34,74,70,60,81,27,94,37,71,32,52,52,52,51,49,21,44,48,52,47,52,52,51,51,51,53,52,50,51,49,51,50,51,50,53,48,51,51,51,33,46,74,68,52,44,47,59,46,48,56,47,48,51,50,53,50,48,48,51,62,68,43,57,85,72,79,74,79,130

Secondary structure (DSSP, 8-state):
-PPPEEEEEEE-HHHHHHHHHHHHTTSSSSHHHHHHHHHHHHHHHHHHHHHHHHHHHHHHHHHHTTHHHHHHHHHHHHHHHHHS-------/-PPPEEEEEEE-HH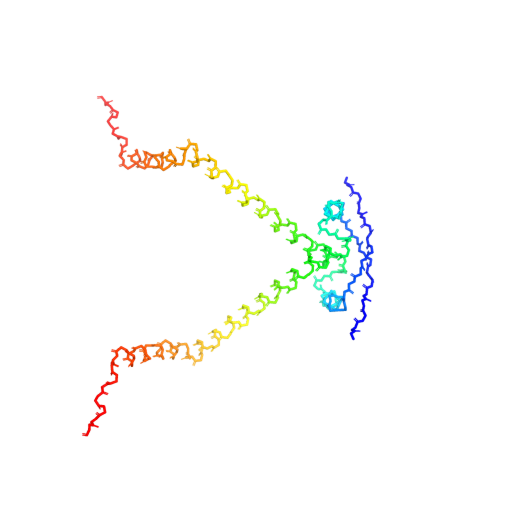HHHHHHHHHHTTSSSSHHHHHHHHHHHHHHHHHHHHHHHHHHHHHHHHHHTTHHHHHHHHHHHHHHHHHS-------

Sequence (182 aa):
MRPAEKLSITLPSEMADFIRQKVDSGLYASNSEIIREALRGMMERERRLERLDTAIARGLADAEAGRVQDIDQMRTELRDSFTNGPEHFPVMRPAEKLSITLPSEMADFIRQKVDSGLYASNSEIIREALRGMMERERRLERLDTAIARGLADAEAGRVQDIDQMRTELRDSFTNGPEHFPV

pLDDT: mean 84.74, std 19.12, range [29.77, 98.88]

Radius of gyration: 28.55 Å; Cα contacts (8 Å, |Δi|>4): 121; chains: 2; bounding box: 54×78×82 Å

Organism: Gloeobacter violaceus (strain ATCC 29082 / PCC 7421) (NCBI:txid251221)